Protein AF-A0A357TJK6-F1 (afdb_monomer_lite)

pLDDT: mean 90.82, std 6.7, range [51.19, 97.62]

Radius of gyration: 17.28 Å; chains: 1; bounding box: 36×41×45 Å

Structure (mmCIF, N/CA/C/O backbone):
data_AF-A0A357TJK6-F1
#
_entry.id   AF-A0A357TJK6-F1
#
loop_
_atom_site.group_PDB
_atom_site.id
_atom_site.type_symbol
_atom_site.label_atom_id
_atom_site.label_alt_id
_atom_site.label_comp_id
_atom_site.label_asym_id
_atom_site.label_entity_id
_atom_site.label_seq_id
_atom_site.pdbx_PDB_ins_code
_atom_site.Cartn_x
_atom_site.Cartn_y
_atom_site.Cartn_z
_atom_site.occupancy
_atom_site.B_iso_or_equiv
_atom_site.auth_seq_id
_atom_site.auth_comp_id
_atom_site.auth_asym_id
_atom_site.auth_atom_id
_atom_site.pdbx_PDB_model_num
ATOM 1 N N . MET A 1 1 ? 17.413 -27.666 -12.478 1.00 60.78 1 MET A N 1
ATOM 2 C CA . MET A 1 1 ? 18.249 -26.718 -11.700 1.00 60.78 1 MET A CA 1
ATOM 3 C C . MET A 1 1 ? 17.869 -25.250 -11.908 1.00 60.78 1 MET A C 1
ATOM 5 O O . MET A 1 1 ? 17.888 -24.523 -10.927 1.00 60.78 1 MET A O 1
ATOM 9 N N . SER A 1 2 ? 17.469 -24.802 -13.107 1.00 83.88 2 SER A N 1
ATOM 10 C CA . SER A 1 2 ? 17.082 -23.396 -13.348 1.00 83.88 2 SER A CA 1
ATOM 11 C C . SER A 1 2 ? 15.857 -22.928 -12.544 1.00 83.88 2 SER A C 1
ATOM 13 O O . SER A 1 2 ? 15.881 -21.835 -11.986 1.00 83.88 2 SER A O 1
ATOM 15 N N . SER A 1 3 ? 14.815 -23.758 -12.415 1.00 88.94 3 SER A N 1
ATOM 16 C CA . SER A 1 3 ? 13.583 -23.378 -11.701 1.00 88.94 3 SER A CA 1
ATOM 17 C C . SER A 1 3 ? 13.784 -23.188 -10.196 1.00 88.94 3 SER A C 1
ATOM 19 O O . SER A 1 3 ? 13.202 -22.277 -9.620 1.00 88.94 3 SER A O 1
ATOM 21 N N . LEU A 1 4 ? 14.645 -23.999 -9.567 1.00 90.25 4 LEU A N 1
ATOM 22 C CA . LEU A 1 4 ? 14.950 -23.878 -8.137 1.00 90.25 4 LEU A CA 1
ATOM 23 C C . LEU A 1 4 ? 15.626 -22.534 -7.834 1.00 90.25 4 LEU A C 1
ATOM 25 O O . LEU A 1 4 ? 15.214 -21.825 -6.922 1.00 90.25 4 LEU A O 1
ATOM 29 N N . ILE A 1 5 ? 16.620 -22.158 -8.646 1.00 92.50 5 ILE A N 1
ATOM 30 C CA . ILE A 1 5 ? 17.308 -20.866 -8.528 1.00 92.50 5 ILE A CA 1
ATOM 31 C C . ILE A 1 5 ? 16.315 -19.716 -8.758 1.00 92.50 5 ILE A C 1
ATOM 33 O O . ILE A 1 5 ? 16.298 -18.758 -7.990 1.00 92.50 5 ILE A O 1
ATOM 37 N N . ALA A 1 6 ? 15.435 -19.827 -9.759 1.00 92.25 6 ALA A N 1
ATOM 38 C CA . ALA A 1 6 ? 14.414 -18.816 -10.030 1.00 92.25 6 ALA A CA 1
ATOM 39 C C . ALA A 1 6 ? 13.413 -18.640 -8.871 1.00 92.25 6 ALA A C 1
ATOM 41 O O . ALA A 1 6 ? 13.022 -17.513 -8.568 1.00 92.25 6 ALA A O 1
ATOM 42 N N . TRP A 1 7 ? 13.008 -19.724 -8.204 1.00 92.19 7 TRP A N 1
ATOM 43 C CA . TRP A 1 7 ? 12.125 -19.651 -7.035 1.00 92.19 7 TRP A CA 1
ATOM 44 C C . TRP A 1 7 ? 12.805 -19.000 -5.837 1.00 92.19 7 TRP A C 1
ATOM 46 O O . TRP A 1 7 ? 12.210 -18.120 -5.220 1.00 92.19 7 TRP A O 1
ATOM 56 N N . ILE A 1 8 ? 14.060 -19.360 -5.554 1.00 91.69 8 ILE A N 1
ATOM 57 C CA . ILE A 1 8 ? 14.836 -18.743 -4.468 1.00 91.69 8 ILE A CA 1
ATOM 58 C C . ILE A 1 8 ? 14.996 -17.237 -4.713 1.00 91.69 8 ILE A C 1
ATOM 60 O O . ILE A 1 8 ? 14.765 -16.438 -3.810 1.00 91.69 8 ILE A O 1
ATOM 64 N N . LEU A 1 9 ? 15.303 -16.829 -5.948 1.00 92.31 9 LEU A N 1
ATOM 65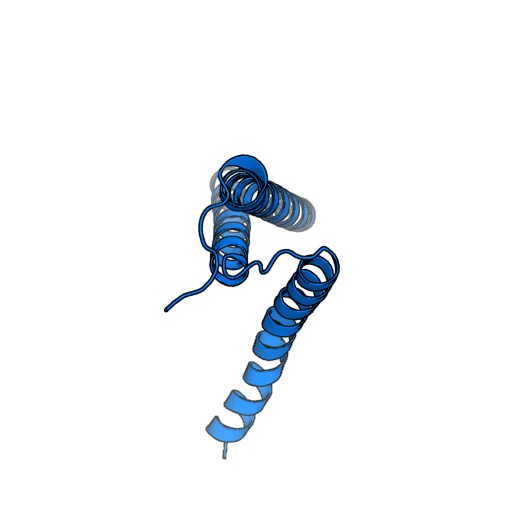 C CA . LEU A 1 9 ? 15.428 -15.412 -6.300 1.00 92.31 9 LEU A CA 1
ATOM 66 C C . LEU A 1 9 ? 14.116 -14.637 -6.139 1.00 92.31 9 LEU A C 1
ATOM 68 O O . LEU A 1 9 ? 14.150 -13.479 -5.737 1.00 92.31 9 LEU A O 1
ATOM 72 N N . ARG A 1 10 ? 12.960 -15.252 -6.425 1.00 91.50 10 ARG A N 1
ATOM 73 C CA . ARG A 1 10 ? 11.645 -14.614 -6.231 1.00 91.50 10 ARG A CA 1
ATOM 74 C C . ARG A 1 10 ? 11.171 -14.615 -4.780 1.00 91.50 10 ARG A C 1
ATOM 76 O O . ARG A 1 10 ? 10.402 -13.732 -4.408 1.00 91.50 10 ARG A O 1
ATOM 83 N N . ALA A 1 11 ? 11.634 -15.558 -3.964 1.00 91.75 11 ALA A N 1
ATOM 84 C CA . ALA A 1 11 ? 11.297 -15.609 -2.546 1.00 91.75 11 ALA A CA 1
ATOM 85 C C . ALA A 1 11 ? 11.802 -14.370 -1.792 1.00 91.75 11 ALA A C 1
ATOM 87 O O . ALA A 1 11 ? 11.124 -13.899 -0.885 1.00 91.75 11 ALA A O 1
ATOM 88 N N . ILE A 1 12 ? 12.943 -13.804 -2.204 1.00 91.75 12 ILE A N 1
ATOM 89 C CA . ILE A 1 12 ? 13.533 -12.608 -1.586 1.00 91.75 12 ILE A CA 1
ATOM 90 C C . ILE A 1 12 ? 12.594 -11.389 -1.679 1.00 91.75 12 ILE A C 1
ATOM 92 O O . ILE A 1 12 ? 12.148 -10.928 -0.630 1.00 91.75 12 ILE A O 1
ATOM 96 N N . PRO A 1 13 ? 12.227 -10.871 -2.872 1.00 91.00 13 PRO A N 1
ATOM 97 C CA . PRO A 1 13 ? 11.363 -9.696 -2.969 1.00 91.00 13 PRO A CA 1
ATOM 98 C C . PRO A 1 13 ? 9.977 -9.949 -2.371 1.00 91.00 13 PRO A C 1
ATOM 100 O O . PRO A 1 13 ? 9.421 -9.066 -1.723 1.00 91.00 13 PRO A O 1
ATOM 103 N N . PHE A 1 14 ? 9.432 -11.159 -2.532 1.00 88.56 14 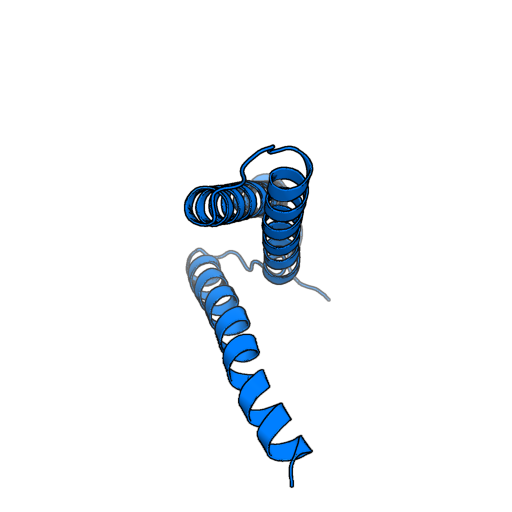PHE A N 1
ATOM 104 C CA . PHE A 1 14 ? 8.134 -11.506 -1.956 1.00 88.56 14 PHE A CA 1
ATOM 105 C C . PHE A 1 14 ? 8.174 -11.503 -0.420 1.00 88.56 14 PHE A C 1
ATOM 107 O O . PHE A 1 14 ? 7.298 -10.929 0.225 1.00 88.56 14 PHE A O 1
ATOM 114 N N . GLY A 1 15 ? 9.233 -12.065 0.168 1.00 91.81 15 GLY A N 1
ATOM 115 C CA . GLY A 1 15 ? 9.476 -12.036 1.607 1.00 91.81 15 GLY A CA 1
ATOM 116 C C . GLY A 1 15 ? 9.670 -10.618 2.139 1.00 91.81 15 GLY A C 1
ATOM 117 O O . GLY A 1 15 ? 9.116 -10.283 3.181 1.00 91.81 15 GLY A O 1
ATOM 118 N N . THR A 1 16 ? 10.381 -9.753 1.409 1.00 91.50 16 THR A N 1
ATOM 119 C CA . THR A 1 16 ? 10.557 -8.341 1.785 1.00 91.50 16 THR A CA 1
ATOM 120 C C . THR A 1 16 ? 9.225 -7.589 1.837 1.00 91.50 16 THR A C 1
ATOM 122 O O . THR A 1 16 ? 8.981 -6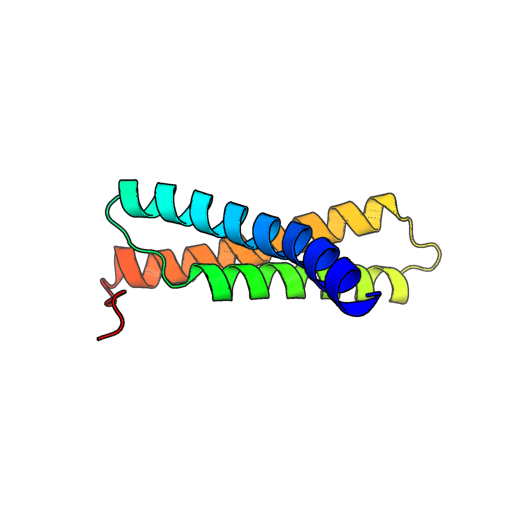.852 2.790 1.00 91.50 16 THR A O 1
ATOM 125 N N . ILE A 1 17 ? 8.342 -7.795 0.854 1.00 89.19 17 ILE A N 1
ATOM 126 C CA . ILE A 1 17 ? 7.011 -7.168 0.833 1.00 89.19 17 ILE A CA 1
ATOM 127 C C . ILE A 1 17 ? 6.207 -7.593 2.068 1.00 89.19 17 ILE A C 1
ATOM 129 O O . ILE A 1 17 ? 5.674 -6.741 2.779 1.00 89.19 17 ILE A O 1
ATOM 133 N N . ILE A 1 18 ? 6.173 -8.896 2.365 1.00 90.38 18 ILE A N 1
ATOM 134 C CA . ILE A 1 18 ? 5.466 -9.428 3.539 1.00 90.38 18 ILE A CA 1
ATOM 135 C C . ILE A 1 18 ? 6.092 -8.916 4.841 1.00 90.38 18 ILE A C 1
ATOM 137 O O . ILE A 1 18 ? 5.361 -8.572 5.764 1.00 90.38 18 ILE A O 1
ATOM 141 N N . MET A 1 19 ? 7.422 -8.805 4.911 1.00 92.88 19 MET A N 1
ATOM 142 C CA . MET A 1 19 ? 8.128 -8.271 6.077 1.00 92.88 19 MET A CA 1
ATOM 143 C C . MET A 1 19 ? 7.672 -6.845 6.409 1.00 92.88 19 MET A C 1
ATOM 145 O O . MET A 1 19 ? 7.415 -6.552 7.574 1.00 92.88 19 MET A O 1
ATOM 149 N N . TYR A 1 20 ? 7.517 -5.969 5.410 1.00 90.00 20 TYR A N 1
ATOM 150 C CA . TYR A 1 20 ? 6.997 -4.617 5.642 1.00 90.00 20 TYR A CA 1
ATOM 151 C C . TYR A 1 20 ? 5.551 -4.620 6.152 1.00 90.00 20 TYR A C 1
ATOM 153 O O . TYR A 1 20 ? 5.234 -3.861 7.067 1.00 90.00 20 TYR A O 1
ATOM 161 N N . GLY A 1 21 ? 4.697 -5.499 5.618 1.00 90.50 21 GLY A N 1
ATOM 162 C CA . GLY A 1 21 ? 3.336 -5.688 6.128 1.00 90.50 21 GLY A CA 1
ATOM 163 C C . GLY A 1 21 ? 3.321 -6.162 7.586 1.00 90.50 21 GLY A C 1
ATOM 164 O O . GLY A 1 21 ? 2.660 -5.557 8.426 1.00 90.50 21 GLY A O 1
ATOM 165 N N . ALA A 1 22 ? 4.116 -7.184 7.910 1.00 91.75 22 ALA A N 1
ATOM 166 C CA . ALA A 1 22 ? 4.214 -7.754 9.253 1.00 91.75 22 ALA A CA 1
ATOM 167 C C . ALA A 1 22 ? 4.768 -6.762 10.291 1.00 91.75 22 ALA A C 1
ATOM 169 O O . ALA A 1 22 ? 4.327 -6.755 11.439 1.00 91.75 22 ALA A O 1
ATOM 170 N N . LEU A 1 23 ? 5.709 -5.896 9.899 1.00 92.88 23 LEU A N 1
ATOM 171 C CA . LEU A 1 23 ? 6.218 -4.826 10.763 1.00 92.88 23 LEU A CA 1
ATOM 172 C C . LEU A 1 23 ? 5.119 -3.818 11.125 1.00 92.88 23 LEU A C 1
ATOM 174 O O . LEU A 1 23 ? 4.999 -3.436 12.291 1.00 92.88 23 LEU A O 1
ATOM 178 N N . GLY A 1 24 ? 4.309 -3.408 10.144 1.00 90.25 24 GLY A N 1
ATOM 179 C CA . GLY A 1 24 ? 3.155 -2.537 10.380 1.00 90.25 24 GLY A CA 1
ATOM 180 C C . GLY A 1 24 ? 2.099 -3.200 11.266 1.00 90.25 24 GLY A C 1
ATOM 181 O O . GLY A 1 24 ? 1.565 -2.567 12.180 1.00 90.25 24 GLY A O 1
ATOM 182 N N . GLU A 1 25 ? 1.856 -4.491 11.051 1.00 90.81 25 GLU A N 1
ATOM 183 C CA . GLU A 1 25 ? 0.928 -5.271 11.866 1.00 90.81 25 GLU A CA 1
ATOM 184 C C . GLU A 1 25 ? 1.397 -5.383 13.316 1.00 90.81 25 GLU A C 1
ATOM 186 O O . GLU A 1 25 ? 0.649 -5.044 14.224 1.00 90.81 25 GLU A O 1
ATOM 191 N N . THR A 1 26 ? 2.673 -5.708 13.540 1.00 92.12 26 THR A N 1
ATOM 192 C CA . THR A 1 26 ? 3.277 -5.777 14.882 1.00 92.12 26 THR A CA 1
ATOM 193 C C . THR A 1 26 ? 3.116 -4.457 15.644 1.00 92.12 26 THR A C 1
ATOM 195 O O . THR A 1 26 ? 2.886 -4.446 16.854 1.00 92.12 26 THR A O 1
ATOM 198 N N . LEU A 1 27 ? 3.256 -3.317 14.957 1.00 91.62 27 LEU A N 1
ATOM 199 C CA . LEU A 1 27 ? 3.034 -2.005 15.566 1.00 91.62 27 LEU A CA 1
ATOM 200 C C . LEU A 1 27 ? 1.563 -1.812 15.965 1.00 91.62 27 LEU A C 1
ATOM 202 O O . LEU A 1 27 ? 1.284 -1.297 17.048 1.00 91.62 27 LEU A O 1
ATOM 206 N N . THR A 1 28 ? 0.638 -2.245 15.109 1.00 89.88 28 THR A N 1
ATOM 207 C CA . THR A 1 28 ? -0.805 -2.123 15.343 1.00 89.88 28 THR A CA 1
ATOM 208 C C . THR A 1 28 ? -1.258 -3.058 16.469 1.00 89.88 28 THR A C 1
ATOM 210 O O . THR A 1 28 ? -1.952 -2.615 17.386 1.00 89.88 28 THR A O 1
ATOM 213 N N . GLU A 1 29 ? -0.758 -4.292 16.512 1.00 92.31 29 GLU A N 1
ATOM 214 C CA . GLU A 1 29 ? -1.019 -5.252 17.590 1.00 92.31 29 GLU A CA 1
ATOM 215 C C . GLU A 1 29 ? -0.569 -4.719 18.952 1.00 92.31 29 GLU A C 1
ATOM 217 O O . GLU A 1 29 ? -1.303 -4.820 19.935 1.00 92.31 29 GLU A O 1
ATOM 222 N N . LYS A 1 30 ? 0.601 -4.066 19.015 1.00 92.00 30 LYS A N 1
ATOM 223 C CA . LYS A 1 30 ? 1.079 -3.413 20.247 1.00 92.00 30 LYS A CA 1
ATOM 224 C C . LYS A 1 30 ? 0.163 -2.287 20.728 1.00 92.00 30 LYS A C 1
ATOM 226 O O . LYS A 1 30 ? 0.180 -1.975 21.915 1.00 92.00 30 LYS A O 1
ATOM 231 N N . SER A 1 31 ? -0.632 -1.690 19.838 1.00 87.69 31 SER A N 1
ATOM 232 C CA . SER A 1 31 ? -1.659 -0.703 20.199 1.00 87.69 31 SER A CA 1
ATOM 233 C C . SER A 1 31 ? -2.989 -1.327 20.649 1.00 87.69 31 SER A C 1
ATOM 235 O O . SER A 1 31 ? -3.897 -0.599 21.042 1.00 87.69 31 SER A O 1
ATOM 237 N N . GLY A 1 32 ? -3.103 -2.661 20.635 1.00 88.31 32 GLY A N 1
ATOM 238 C CA . GLY A 1 32 ? -4.304 -3.397 21.037 1.00 88.31 32 GLY A CA 1
ATOM 239 C C . GLY A 1 32 ? -5.323 -3.606 19.914 1.00 88.31 32 GLY A C 1
ATOM 240 O O . GLY A 1 32 ? -6.485 -3.877 20.202 1.00 88.31 32 GLY A O 1
ATOM 241 N N . ASN A 1 33 ? -4.911 -3.467 18.650 1.00 87.06 33 ASN A N 1
ATOM 242 C CA . ASN A 1 33 ? -5.776 -3.601 17.479 1.00 87.06 33 ASN A CA 1
ATOM 243 C C . ASN A 1 33 ? -5.124 -4.554 16.466 1.00 87.06 33 ASN A C 1
ATOM 245 O O . ASN A 1 33 ? -3.968 -4.363 16.106 1.00 87.06 33 ASN A O 1
ATOM 249 N N . LEU A 1 34 ? -5.850 -5.564 15.993 1.00 87.88 34 LEU A N 1
ATOM 250 C CA . LEU A 1 34 ? -5.333 -6.539 15.028 1.00 87.88 34 LEU A CA 1
ATOM 251 C C . LEU A 1 34 ? -5.757 -6.115 13.615 1.00 87.88 34 LEU A C 1
ATOM 253 O O . LEU A 1 34 ? -6.943 -6.142 13.296 1.00 87.88 34 LEU A O 1
ATOM 257 N N . ASN A 1 35 ? -4.838 -5.690 12.756 1.00 87.00 35 ASN A N 1
ATOM 258 C CA . ASN A 1 35 ? -5.123 -5.219 11.401 1.00 87.00 35 ASN A CA 1
ATOM 259 C C . ASN A 1 35 ? -5.003 -6.325 10.333 1.00 87.00 35 ASN A C 1
ATOM 261 O O . ASN A 1 35 ? -4.223 -6.284 9.383 1.00 87.00 35 ASN A O 1
ATOM 265 N N . LEU A 1 36 ? -5.949 -7.265 10.381 1.00 85.38 36 LEU A N 1
ATOM 266 C CA . LEU A 1 36 ? -6.121 -8.286 9.338 1.00 85.38 36 LEU A CA 1
ATOM 267 C C . LEU A 1 36 ? -6.468 -7.710 7.947 1.00 85.38 36 LEU A C 1
ATOM 269 O O . LEU A 1 36 ? -6.446 -8.435 6.952 1.00 85.38 36 LEU A O 1
ATOM 273 N N . GLY A 1 37 ? -6.738 -6.404 7.847 1.00 87.00 37 GLY A N 1
ATOM 274 C CA . GLY A 1 37 ? -6.908 -5.681 6.588 1.00 87.00 37 GLY A CA 1
ATOM 275 C C . GLY A 1 37 ? -5.602 -5.346 5.851 1.00 87.00 37 GLY A C 1
ATOM 276 O O . GLY A 1 37 ? -5.669 -4.972 4.675 1.00 87.00 37 GLY A O 1
ATOM 277 N N . VAL A 1 38 ? -4.424 -5.494 6.481 1.00 90.75 38 VAL A N 1
ATOM 278 C CA . VAL A 1 38 ? -3.114 -5.115 5.902 1.00 90.75 38 VAL A CA 1
ATOM 279 C C . VAL A 1 38 ? -2.888 -5.655 4.481 1.00 90.75 38 VAL A C 1
ATOM 281 O O . VAL A 1 38 ? -2.535 -4.848 3.616 1.00 90.75 38 VAL A O 1
ATOM 284 N N . PRO A 1 39 ? -3.134 -6.944 4.157 1.00 88.75 39 PRO A N 1
ATOM 285 C CA . PRO A 1 39 ? -2.904 -7.452 2.802 1.00 88.75 39 PRO A CA 1
ATOM 286 C C . PRO A 1 39 ? -3.733 -6.722 1.736 1.00 88.75 39 PRO A C 1
ATOM 288 O O . PRO A 1 39 ? -3.228 -6.411 0.658 1.00 88.75 39 PRO A O 1
ATOM 291 N N . GLY A 1 40 ? -4.993 -6.397 2.042 1.00 90.19 40 GLY A N 1
ATOM 292 C CA . GLY A 1 40 ? -5.868 -5.648 1.137 1.00 90.19 40 GLY A CA 1
ATOM 293 C C . GLY A 1 40 ? -5.402 -4.204 0.940 1.00 90.19 40 GLY A C 1
ATOM 294 O O . GLY A 1 40 ? -5.380 -3.705 -0.185 1.00 90.19 40 GLY A O 1
ATOM 295 N N . ILE A 1 41 ? -4.959 -3.553 2.019 1.00 94.19 41 ILE A N 1
ATOM 296 C CA . ILE A 1 41 ? -4.414 -2.188 1.978 1.00 94.19 41 ILE A CA 1
ATOM 297 C C . ILE A 1 41 ? -3.127 -2.144 1.137 1.00 94.19 41 ILE A C 1
ATOM 299 O O . ILE A 1 41 ? -2.955 -1.239 0.320 1.00 94.19 41 ILE A O 1
ATOM 303 N N . MET A 1 42 ? -2.257 -3.151 1.265 1.00 92.94 42 MET A N 1
ATOM 304 C CA . MET A 1 42 ? -1.050 -3.278 0.441 1.00 92.94 42 MET A CA 1
ATOM 305 C C . MET A 1 42 ? -1.380 -3.428 -1.051 1.00 92.94 42 MET A C 1
ATOM 307 O O . MET A 1 42 ? -0.732 -2.794 -1.887 1.00 92.94 42 MET A O 1
ATOM 311 N N . TYR A 1 43 ? -2.406 -4.214 -1.399 1.00 92.12 43 TYR A N 1
ATOM 312 C CA . TYR A 1 43 ? -2.870 -4.331 -2.785 1.00 92.12 43 TYR A CA 1
ATOM 313 C C . TYR A 1 43 ? -3.417 -3.011 -3.337 1.00 92.12 43 TYR A C 1
ATOM 315 O O . TYR A 1 43 ? -3.100 -2.658 -4.475 1.00 92.12 43 TYR A O 1
ATOM 323 N N . LEU A 1 44 ? -4.187 -2.260 -2.541 1.00 95.00 44 LEU A N 1
ATOM 324 C CA . LEU A 1 44 ? -4.684 -0.933 -2.925 1.00 95.00 44 LEU A CA 1
ATOM 325 C C . LEU A 1 44 ? -3.537 0.029 -3.254 1.00 95.00 44 LEU A C 1
ATOM 327 O O . LEU A 1 44 ? -3.563 0.675 -4.303 1.00 95.00 44 LEU A O 1
ATOM 331 N N . GLY A 1 45 ? -2.512 0.088 -2.400 1.00 95.31 45 GLY A N 1
ATOM 332 C CA . GLY A 1 45 ? -1.317 0.897 -2.643 1.00 95.31 45 GLY A CA 1
ATOM 333 C C . GLY A 1 45 ? -0.564 0.478 -3.905 1.00 95.31 45 GLY A C 1
ATOM 334 O O . GLY A 1 45 ? -0.225 1.324 -4.734 1.00 95.31 45 GLY A O 1
ATOM 335 N N . GLY A 1 46 ? -0.350 -0.829 -4.088 1.00 93.81 46 GLY A N 1
ATOM 336 C CA . GLY A 1 46 ? 0.325 -1.372 -5.268 1.00 93.81 46 GLY A CA 1
ATOM 337 C C . GLY A 1 46 ? -0.400 -1.037 -6.574 1.00 93.81 46 GLY A C 1
ATOM 338 O O . GLY A 1 46 ? 0.229 -0.582 -7.532 1.00 93.81 46 GLY A O 1
ATOM 339 N N . PHE A 1 47 ? -1.726 -1.192 -6.601 1.00 95.50 47 PHE A N 1
ATOM 340 C CA . PHE A 1 47 ? -2.541 -0.822 -7.757 1.00 95.50 47 PHE A CA 1
ATOM 341 C C . PHE A 1 47 ? -2.507 0.686 -8.028 1.00 95.50 47 PHE A C 1
ATOM 343 O O . PHE A 1 47 ? -2.308 1.088 -9.172 1.00 95.50 47 PHE A O 1
ATOM 350 N N . ALA A 1 48 ? -2.656 1.526 -6.999 1.00 96.88 48 ALA A N 1
ATOM 351 C CA . ALA A 1 48 ? -2.632 2.980 -7.154 1.00 96.88 48 ALA A CA 1
ATOM 352 C C . ALA A 1 48 ? -1.282 3.487 -7.693 1.00 96.88 48 ALA A C 1
ATOM 354 O O . ALA A 1 48 ? -1.248 4.329 -8.594 1.00 96.88 48 ALA A O 1
ATOM 355 N N . GLY A 1 49 ? -0.172 2.936 -7.193 1.00 96.44 49 GLY A N 1
ATOM 356 C CA . GLY A 1 49 ? 1.166 3.233 -7.702 1.00 96.44 49 GLY A CA 1
ATOM 357 C C . GLY A 1 49 ? 1.325 2.834 -9.170 1.00 96.44 49 GLY A C 1
ATOM 358 O O . GLY A 1 49 ? 1.727 3.663 -9.984 1.00 96.44 49 GLY A O 1
ATOM 359 N N . PHE A 1 50 ? 0.920 1.615 -9.542 1.00 95.19 50 PHE A N 1
ATOM 360 C CA . PHE A 1 50 ? 0.929 1.171 -10.940 1.00 95.19 50 PHE A CA 1
ATOM 361 C C . PHE A 1 50 ? 0.055 2.049 -11.850 1.00 95.19 50 PHE A C 1
ATOM 363 O O . PHE A 1 50 ? 0.517 2.496 -12.899 1.00 95.19 50 PHE A O 1
ATOM 370 N N . ALA A 1 51 ? -1.192 2.317 -11.454 1.00 96.50 51 ALA A N 1
ATOM 371 C CA . ALA A 1 51 ? -2.136 3.092 -12.251 1.00 96.50 51 ALA A CA 1
ATOM 372 C C . ALA A 1 51 ? -1.606 4.507 -12.517 1.00 96.50 51 ALA A C 1
ATOM 374 O O . ALA A 1 51 ? -1.629 4.974 -13.655 1.00 96.50 51 ALA A O 1
ATOM 375 N N . SER A 1 52 ? -1.073 5.170 -11.489 1.00 95.50 52 SER A N 1
ATOM 376 C CA . SER A 1 52 ? -0.497 6.510 -11.629 1.00 95.50 52 SER A CA 1
ATOM 377 C C . SER A 1 52 ? 0.714 6.547 -12.568 1.00 95.50 52 SER A C 1
ATOM 379 O O . SER A 1 52 ? 0.769 7.425 -13.428 1.00 95.50 52 SER A O 1
ATOM 381 N N . ALA A 1 53 ? 1.624 5.568 -12.486 1.00 95.06 53 ALA A N 1
ATOM 382 C CA . ALA A 1 53 ? 2.752 5.440 -13.412 1.00 95.06 53 ALA A CA 1
ATOM 383 C C . ALA A 1 53 ? 2.278 5.213 -14.857 1.00 95.06 53 ALA A C 1
ATOM 385 O O . ALA A 1 53 ? 2.711 5.913 -15.772 1.00 95.06 53 ALA A O 1
ATOM 386 N N . TYR A 1 54 ? 1.329 4.292 -15.051 1.00 94.25 54 TYR A N 1
ATOM 387 C CA . TYR A 1 54 ? 0.761 3.978 -16.361 1.00 94.25 54 TYR A CA 1
ATOM 388 C C . TYR A 1 54 ? 0.109 5.201 -17.019 1.00 94.25 54 TYR A C 1
ATOM 390 O O . TYR A 1 54 ? 0.373 5.505 -18.184 1.00 94.25 54 TYR A O 1
ATOM 398 N N . TYR A 1 55 ? -0.729 5.934 -16.282 1.00 94.19 55 TYR A N 1
ATOM 399 C CA . TYR A 1 55 ? -1.375 7.132 -16.816 1.00 94.19 55 TYR A CA 1
ATOM 400 C C . TYR A 1 55 ? -0.381 8.272 -17.051 1.00 94.19 55 TYR A C 1
ATOM 402 O O . TYR A 1 55 ? -0.514 8.982 -18.048 1.00 94.19 55 TYR A O 1
ATOM 410 N N . TYR A 1 56 ? 0.632 8.429 -16.194 1.00 92.94 56 TYR A N 1
ATOM 411 C CA . TYR A 1 56 ? 1.674 9.438 -16.377 1.00 92.94 56 TYR A CA 1
ATOM 412 C C . TYR A 1 56 ? 2.465 9.220 -17.671 1.00 92.94 56 TYR A C 1
ATOM 414 O O . TYR A 1 56 ? 2.647 10.163 -18.441 1.00 92.94 56 TYR A O 1
ATOM 422 N N . GLU A 1 57 ? 2.872 7.983 -17.961 1.00 90.38 57 GLU A N 1
ATOM 423 C CA . GLU A 1 57 ? 3.572 7.660 -19.209 1.00 90.38 57 GLU A CA 1
ATOM 424 C C . GLU A 1 57 ? 2.696 7.852 -20.453 1.00 90.38 57 GLU A C 1
ATOM 426 O O . GLU A 1 57 ? 3.202 8.230 -21.506 1.00 90.38 57 GLU A O 1
ATOM 431 N N . LYS A 1 58 ? 1.383 7.611 -20.353 1.00 91.25 58 LYS A N 1
ATOM 432 C CA . LYS A 1 58 ? 0.457 7.750 -21.490 1.00 91.25 58 LYS A CA 1
ATOM 433 C C . LYS A 1 58 ? 0.065 9.191 -21.801 1.00 91.25 58 LYS A C 1
ATOM 435 O O . LYS A 1 58 ? -0.171 9.505 -22.964 1.00 91.25 58 LYS A O 1
ATOM 440 N N . LEU A 1 59 ? -0.073 10.032 -20.780 1.00 90.00 59 LEU A N 1
ATOM 441 C CA . LEU A 1 59 ? -0.595 11.396 -20.919 1.00 90.00 59 LEU A CA 1
ATOM 442 C C . LEU A 1 59 ? 0.510 12.445 -21.085 1.00 90.00 59 LEU A C 1
ATOM 444 O O . LEU A 1 59 ? 0.231 13.561 -21.521 1.00 90.00 59 LEU A O 1
ATOM 448 N N . SER A 1 60 ? 1.752 12.113 -20.732 1.00 86.81 60 SER A N 1
ATOM 449 C CA . SER A 1 60 ? 2.871 13.048 -20.792 1.00 86.81 60 SER A CA 1
ATOM 450 C C . SER A 1 60 ? 3.613 12.944 -22.125 1.00 86.81 60 SER A C 1
ATOM 452 O O . SER A 1 60 ? 4.021 11.861 -22.532 1.00 86.81 60 SER A O 1
ATOM 454 N N . ALA A 1 61 ? 3.831 14.077 -22.799 1.00 82.31 61 ALA A N 1
ATOM 455 C CA . ALA A 1 61 ? 4.545 14.118 -24.080 1.00 82.31 61 ALA A CA 1
ATOM 456 C C . ALA A 1 61 ? 6.044 13.780 -23.947 1.00 82.31 61 ALA A C 1
ATOM 458 O O . ALA A 1 61 ? 6.633 13.237 -24.874 1.00 82.31 61 ALA A O 1
ATOM 459 N N . ASN A 1 62 ? 6.648 14.091 -22.794 1.00 84.81 62 ASN A N 1
ATOM 460 C CA . ASN A 1 62 ? 8.034 13.765 -22.446 1.00 84.81 62 ASN A CA 1
ATOM 461 C C . ASN A 1 62 ? 8.087 13.285 -20.983 1.00 84.81 62 ASN A C 1
ATOM 463 O O . ASN A 1 62 ? 8.363 14.086 -20.082 1.00 84.81 62 ASN A O 1
ATOM 467 N N . PRO A 1 63 ? 7.758 12.011 -20.707 1.00 83.69 63 PRO A N 1
ATOM 468 C CA . PRO A 1 63 ? 7.716 11.494 -19.345 1.00 83.69 63 PRO A CA 1
ATOM 469 C C . PRO A 1 63 ? 9.121 11.429 -18.733 1.00 83.69 63 PRO A C 1
ATOM 471 O O . PRO A 1 63 ? 10.051 10.871 -19.314 1.00 83.69 63 PRO A O 1
ATOM 474 N N . SER A 1 64 ? 9.273 11.985 -17.528 1.00 91.94 64 SER A N 1
ATOM 475 C CA . SER A 1 64 ? 10.508 11.877 -16.746 1.00 91.94 64 SER A CA 1
ATOM 476 C C . SER A 1 64 ? 10.422 10.697 -15.785 1.00 91.94 64 SER A C 1
ATOM 478 O O . SER A 1 64 ? 9.497 10.618 -14.973 1.00 91.94 64 SER A O 1
ATOM 480 N N . ALA A 1 65 ? 11.419 9.808 -15.828 1.00 90.44 65 ALA A N 1
ATOM 481 C CA . ALA A 1 65 ? 11.483 8.637 -14.953 1.00 90.44 65 ALA A CA 1
ATOM 482 C C . ALA A 1 65 ? 11.443 9.018 -13.462 1.00 90.44 65 ALA A C 1
ATOM 484 O O . ALA A 1 65 ? 10.769 8.368 -12.669 1.00 90.44 65 ALA A O 1
ATOM 485 N N . PHE A 1 66 ? 12.110 10.112 -13.084 1.00 92.56 66 PHE A N 1
ATOM 486 C CA . PHE A 1 66 ? 12.147 10.571 -11.695 1.00 92.56 66 PHE A CA 1
ATOM 487 C C . PHE A 1 66 ? 10.766 11.016 -11.193 1.00 92.56 66 PHE A C 1
ATOM 489 O O . PHE A 1 66 ? 10.348 10.649 -10.096 1.00 92.56 66 PHE A O 1
ATOM 496 N N . VAL A 1 67 ? 10.027 11.761 -12.021 1.00 92.38 67 VAL A N 1
ATOM 497 C CA . VAL A 1 67 ? 8.673 12.227 -11.685 1.00 92.38 67 VAL A CA 1
ATOM 498 C C . VAL A 1 67 ? 7.698 11.052 -11.612 1.00 92.38 67 VAL A C 1
ATOM 500 O O . VAL A 1 67 ? 6.865 11.016 -10.710 1.00 92.38 67 VAL A O 1
ATOM 503 N N . CYS A 1 68 ? 7.843 10.065 -12.503 1.00 93.25 68 CYS A N 1
ATOM 504 C CA . CYS A 1 68 ? 7.040 8.843 -12.494 1.00 93.25 68 CYS A CA 1
ATOM 505 C C . CYS A 1 68 ? 7.164 8.089 -11.159 1.00 93.25 68 CYS A C 1
A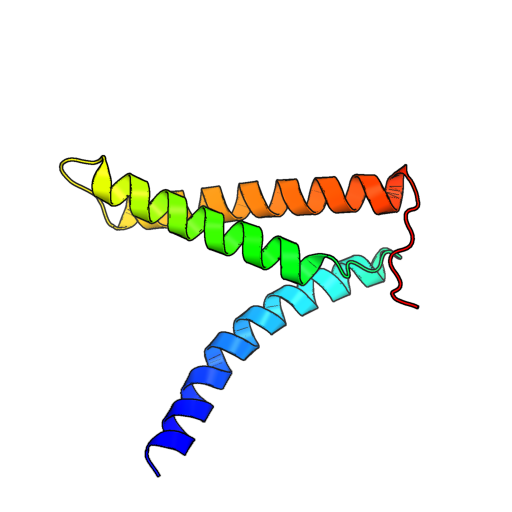TOM 507 O O . CYS A 1 68 ? 6.155 7.749 -10.545 1.00 93.25 68 CYS A O 1
ATOM 509 N N . VAL A 1 69 ? 8.394 7.903 -10.661 1.00 94.81 69 VAL A N 1
ATOM 510 C CA . VAL A 1 69 ? 8.645 7.218 -9.380 1.00 94.81 69 VAL A CA 1
ATOM 511 C C . VAL A 1 69 ? 8.023 7.973 -8.206 1.00 94.81 69 VAL A C 1
ATOM 513 O O . VAL A 1 69 ? 7.380 7.357 -7.357 1.00 94.81 6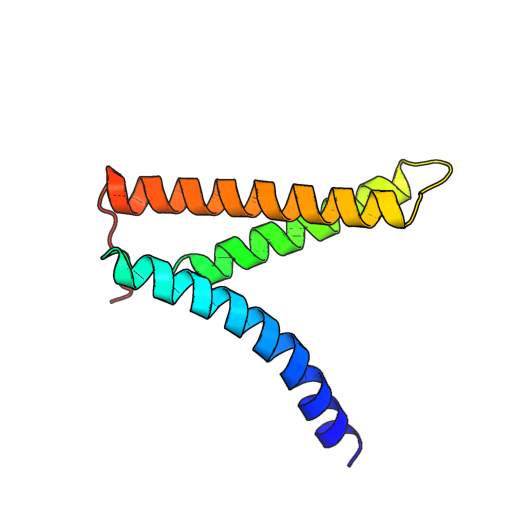9 VAL A O 1
ATOM 516 N N . ILE A 1 70 ? 8.175 9.300 -8.159 1.00 95.69 70 ILE A N 1
ATOM 517 C CA . ILE A 1 70 ? 7.593 10.119 -7.085 1.00 95.69 70 ILE A CA 1
ATOM 518 C C . ILE A 1 70 ? 6.068 10.037 -7.108 1.00 95.69 70 ILE A C 1
ATOM 520 O O . ILE A 1 70 ? 5.450 9.849 -6.061 1.00 95.69 70 ILE A O 1
ATOM 524 N N . LEU A 1 71 ? 5.462 10.155 -8.291 1.00 94.94 71 LEU A N 1
ATOM 525 C CA . LEU A 1 71 ? 4.014 10.087 -8.442 1.00 94.94 71 LEU A CA 1
ATOM 526 C C . LEU A 1 71 ? 3.478 8.718 -8.009 1.00 94.94 71 LEU A C 1
ATOM 528 O O . LEU A 1 71 ? 2.539 8.657 -7.217 1.00 94.94 71 LEU A O 1
ATOM 532 N N . ALA A 1 72 ? 4.121 7.638 -8.459 1.00 96.31 72 ALA A N 1
ATOM 533 C CA . ALA A 1 72 ? 3.772 6.276 -8.075 1.00 96.31 72 ALA A CA 1
ATOM 534 C C . ALA A 1 72 ? 3.845 6.066 -6.562 1.00 96.31 72 ALA A C 1
ATOM 536 O O . ALA A 1 72 ? 2.917 5.512 -5.969 1.00 96.31 72 ALA A O 1
ATOM 537 N N . LEU A 1 73 ? 4.910 6.556 -5.924 1.00 96.12 73 LEU A N 1
ATOM 538 C CA . LEU A 1 73 ? 5.087 6.453 -4.479 1.00 96.12 73 LEU A CA 1
ATOM 539 C C . LEU A 1 73 ? 4.017 7.249 -3.720 1.00 96.12 73 LEU A C 1
ATOM 541 O O . LEU A 1 73 ? 3.418 6.728 -2.781 1.00 96.12 73 LEU A O 1
ATOM 545 N N . LEU A 1 74 ? 3.741 8.488 -4.136 1.00 97.44 74 LEU A N 1
ATOM 546 C CA . LEU A 1 74 ? 2.727 9.336 -3.504 1.00 97.44 74 LEU A CA 1
ATOM 547 C C . LEU A 1 74 ? 1.324 8.741 -3.636 1.00 97.44 74 LEU A C 1
ATOM 549 O O . LEU A 1 74 ? 0.604 8.656 -2.642 1.00 97.44 74 LEU A O 1
ATOM 553 N N . CYS A 1 75 ? 0.941 8.286 -4.830 1.00 97.31 75 CYS A N 1
ATOM 554 C CA . CYS A 1 75 ? -0.355 7.647 -5.046 1.00 97.31 75 CYS A CA 1
ATOM 555 C C . CYS A 1 75 ? -0.494 6.352 -4.237 1.00 97.31 75 CYS A C 1
ATOM 557 O O . CYS A 1 75 ? -1.545 6.130 -3.632 1.00 97.31 75 CYS A O 1
ATOM 559 N N . ALA A 1 76 ? 0.560 5.532 -4.164 1.00 96.75 76 ALA A N 1
ATOM 560 C CA . ALA A 1 76 ? 0.566 4.327 -3.340 1.00 96.75 76 ALA A CA 1
ATOM 561 C C . ALA A 1 76 ? 0.393 4.645 -1.845 1.00 96.75 76 ALA A C 1
ATOM 563 O O . ALA A 1 76 ? -0.404 3.990 -1.166 1.00 96.75 76 ALA A O 1
ATOM 564 N N . LEU A 1 77 ? 1.090 5.667 -1.336 1.00 95.88 77 LEU A N 1
ATOM 565 C CA . LEU A 1 77 ? 0.992 6.106 0.059 1.00 95.88 77 LEU A CA 1
ATOM 566 C C . LEU A 1 77 ? -0.402 6.640 0.395 1.00 95.88 77 LEU A C 1
ATOM 568 O O . LEU A 1 77 ? -0.985 6.219 1.391 1.00 95.88 77 LEU A O 1
ATOM 572 N N . ILE A 1 78 ? -0.955 7.524 -0.440 1.00 97.62 78 ILE A N 1
ATOM 573 C CA . ILE A 1 78 ? -2.278 8.122 -0.213 1.00 97.62 78 ILE A CA 1
ATOM 574 C C . ILE A 1 78 ? -3.367 7.045 -0.246 1.00 97.62 78 ILE A C 1
ATOM 576 O O . ILE A 1 78 ? -4.200 6.994 0.658 1.00 97.62 78 ILE A O 1
ATOM 580 N N . ALA A 1 79 ? -3.350 6.153 -1.240 1.00 97.19 79 ALA A N 1
ATOM 581 C CA . ALA A 1 79 ? -4.336 5.078 -1.340 1.00 97.19 79 ALA A CA 1
ATOM 582 C C . ALA A 1 79 ? -4.267 4.123 -0.137 1.00 97.19 79 ALA A C 1
ATOM 584 O O . ALA A 1 79 ? -5.301 3.766 0.430 1.00 97.19 79 ALA A O 1
ATOM 585 N N . SER A 1 80 ? -3.054 3.761 0.294 1.00 95.25 80 SER A N 1
ATOM 586 C CA . SER A 1 80 ? -2.855 2.905 1.469 1.00 95.25 80 SER A CA 1
ATOM 587 C C . SER A 1 80 ? -3.311 3.593 2.757 1.00 95.25 80 SER A C 1
ATOM 589 O O . SER A 1 80 ? -3.966 2.970 3.589 1.00 95.25 80 SER A O 1
ATOM 591 N N . ALA A 1 81 ? -3.019 4.888 2.914 1.00 95.38 81 ALA A N 1
ATOM 592 C CA . ALA A 1 81 ? -3.446 5.671 4.069 1.00 95.38 81 ALA A CA 1
ATOM 593 C C . ALA A 1 81 ? -4.975 5.765 4.157 1.00 95.38 81 ALA A C 1
ATOM 595 O O . ALA A 1 81 ? -5.535 5.563 5.231 1.00 95.38 81 ALA A O 1
ATOM 596 N N . LEU A 1 82 ? -5.657 6.001 3.032 1.00 96.75 82 LEU A N 1
ATOM 597 C CA . LEU A 1 82 ? -7.121 6.009 2.975 1.00 96.75 82 LEU A CA 1
ATOM 598 C C . LEU A 1 82 ? -7.709 4.632 3.312 1.00 96.75 82 LEU A C 1
ATOM 600 O O . LEU A 1 82 ? -8.651 4.554 4.098 1.00 96.75 82 LEU A O 1
ATOM 604 N N . GLY A 1 83 ? -7.129 3.550 2.783 1.00 94.69 83 GLY A N 1
ATOM 605 C CA . GLY A 1 83 ? -7.531 2.183 3.130 1.00 94.69 83 GLY A CA 1
ATOM 606 C C . GLY A 1 83 ? -7.363 1.884 4.624 1.00 94.69 83 GLY A C 1
ATOM 607 O O . GLY A 1 83 ? -8.279 1.364 5.262 1.00 94.69 83 GLY A O 1
ATOM 608 N N . GLY A 1 84 ? -6.229 2.283 5.205 1.00 93.19 84 GLY A N 1
ATOM 609 C CA . GLY A 1 84 ? -5.972 2.172 6.641 1.00 93.19 84 GLY A CA 1
ATOM 610 C C . GLY A 1 84 ? -6.918 3.019 7.492 1.00 93.19 84 GLY A C 1
ATOM 611 O O . GLY A 1 84 ? -7.341 2.573 8.554 1.00 93.19 84 GLY A O 1
ATOM 612 N N . LEU A 1 85 ? -7.311 4.203 7.018 1.00 94.31 85 LEU A N 1
ATOM 613 C CA . LEU A 1 85 ? -8.253 5.078 7.717 1.00 94.31 85 LEU A CA 1
ATOM 614 C C . LEU A 1 85 ? -9.669 4.492 7.738 1.00 94.31 85 LEU A C 1
ATOM 616 O O . LEU A 1 85 ? -10.337 4.550 8.768 1.00 94.31 85 LEU A O 1
ATOM 620 N N . ILE A 1 86 ? -10.106 3.877 6.634 1.00 93.94 86 ILE A N 1
ATOM 621 C CA . ILE A 1 86 ? -11.371 3.132 6.586 1.00 93.94 86 ILE A CA 1
ATOM 622 C C . ILE A 1 86 ? -11.324 1.971 7.582 1.00 93.94 86 ILE A C 1
ATOM 624 O O . ILE A 1 86 ? -12.249 1.816 8.375 1.00 93.94 86 ILE A O 1
ATOM 628 N N . TYR A 1 87 ? -10.236 1.194 7.587 1.00 92.19 87 TYR A N 1
ATOM 629 C CA . TYR A 1 87 ? -10.067 0.099 8.542 1.00 92.19 87 TYR A CA 1
ATOM 630 C C . TYR A 1 87 ? -10.140 0.598 9.990 1.00 92.19 87 TYR A C 1
ATOM 632 O O . TYR A 1 87 ? -10.936 0.096 10.779 1.00 92.19 87 TYR A O 1
ATOM 640 N N . ALA A 1 88 ? -9.380 1.645 10.316 1.00 91.75 88 ALA A N 1
ATOM 641 C CA . ALA A 1 88 ? -9.365 2.253 11.640 1.00 91.75 88 ALA A CA 1
ATOM 642 C C . ALA A 1 88 ? -10.752 2.758 12.063 1.00 91.75 88 ALA A C 1
ATOM 644 O O . ALA A 1 88 ? -11.170 2.526 13.193 1.00 91.75 88 ALA A O 1
ATOM 645 N N . PHE A 1 89 ? -11.501 3.401 11.165 1.00 94.12 89 PHE A N 1
ATOM 646 C CA . PHE A 1 89 ? -12.868 3.831 11.454 1.00 94.12 89 PHE A CA 1
ATOM 647 C C . PHE A 1 89 ? -13.779 2.642 11.799 1.00 94.12 89 PHE A C 1
ATOM 649 O O . PHE A 1 89 ? -14.494 2.669 12.804 1.00 94.12 89 PHE A O 1
ATOM 656 N N . LEU A 1 90 ? -13.720 1.565 11.014 1.00 92.81 90 LEU A N 1
ATOM 657 C CA . LEU A 1 90 ? -14.535 0.375 11.256 1.00 92.81 90 LEU A CA 1
ATOM 658 C C . LEU A 1 90 ? -14.161 -0.323 12.571 1.00 92.81 90 LEU A C 1
ATOM 660 O O . LEU A 1 90 ? -15.048 -0.719 13.327 1.00 92.81 90 LEU A O 1
ATOM 664 N N . THR A 1 91 ? -12.873 -0.468 12.880 1.00 91.69 91 THR A N 1
ATOM 665 C CA . THR A 1 91 ? -12.443 -1.304 14.012 1.00 91.69 91 THR A CA 1
ATOM 666 C C . THR A 1 91 ? -12.308 -0.532 15.317 1.00 91.69 91 THR A C 1
ATOM 668 O O . THR A 1 91 ? -12.637 -1.066 16.372 1.00 91.69 91 THR A O 1
ATOM 671 N N . ILE A 1 92 ? -11.904 0.739 15.267 1.00 91.88 92 ILE A N 1
ATOM 672 C CA . ILE A 1 92 ? -11.750 1.585 16.458 1.00 91.88 92 ILE A CA 1
ATOM 673 C C . ILE A 1 92 ? -13.078 2.264 16.803 1.00 91.88 92 ILE A C 1
ATOM 675 O O . ILE A 1 92 ? -13.521 2.205 17.950 1.00 91.88 92 ILE A O 1
ATOM 679 N N . THR A 1 93 ? -13.734 2.906 15.829 1.00 93.50 93 THR A N 1
ATOM 680 C CA . THR A 1 93 ? -14.966 3.671 16.085 1.00 93.50 93 THR A CA 1
ATOM 681 C C . THR A 1 93 ? -16.193 2.767 16.147 1.00 93.50 93 THR A C 1
ATOM 683 O O . THR A 1 93 ? -16.961 2.855 17.104 1.00 93.50 93 THR A O 1
ATOM 686 N N . LEU A 1 94 ? -16.377 1.883 15.160 1.00 93.88 94 LEU A N 1
ATOM 687 C CA . LEU A 1 94 ? -17.561 1.013 15.085 1.00 93.88 94 LEU A CA 1
ATOM 688 C C . LEU A 1 94 ? -17.388 -0.341 15.785 1.00 93.88 94 LEU A C 1
ATOM 690 O O . LEU A 1 94 ? -18.352 -1.100 15.866 1.00 93.88 94 LEU A O 1
ATOM 694 N N . ARG A 1 95 ? -16.191 -0.639 16.311 1.00 90.25 95 ARG A N 1
ATOM 695 C CA . ARG A 1 95 ? -15.869 -1.906 16.992 1.00 90.25 95 ARG A CA 1
ATOM 696 C C . ARG A 1 95 ? -16.201 -3.143 16.149 1.00 90.25 95 ARG A C 1
ATOM 698 O O . ARG A 1 95 ? -16.632 -4.165 16.684 1.00 90.25 95 ARG A O 1
ATOM 705 N N . ALA A 1 96 ? -16.024 -3.048 14.830 1.00 88.94 96 ALA A N 1
ATOM 706 C CA . ALA A 1 96 ? -16.167 -4.194 13.944 1.00 88.94 96 ALA A CA 1
ATOM 707 C C . ALA A 1 96 ? -15.196 -5.304 14.370 1.00 88.94 96 ALA A C 1
ATOM 709 O O . ALA A 1 96 ? -14.029 -5.038 14.668 1.00 88.94 96 ALA A O 1
ATOM 710 N N . ASN A 1 97 ? -15.685 -6.547 14.403 1.00 86.62 97 ASN A N 1
ATOM 711 C CA . ASN A 1 97 ? -14.846 -7.687 14.743 1.00 86.62 97 ASN A CA 1
ATOM 712 C C . ASN A 1 97 ? -13.748 -7.858 13.687 1.00 86.62 97 ASN A C 1
ATOM 714 O O . ASN A 1 97 ? -14.021 -7.890 12.489 1.00 86.62 97 ASN A O 1
ATOM 718 N N . GLN A 1 98 ? -12.515 -7.980 14.161 1.00 77.81 98 GLN A N 1
ATOM 719 C CA . GLN A 1 98 ? -11.334 -8.152 13.324 1.00 77.81 98 GLN A CA 1
ATOM 720 C C . GLN A 1 98 ? -11.039 -9.629 13.088 1.00 77.81 98 GLN A C 1
ATOM 722 O O . GLN A 1 98 ? -10.465 -9.982 12.066 1.00 77.81 98 GLN A O 1
ATOM 727 N N . ASN A 1 99 ? -11.442 -10.496 14.019 1.00 81.19 99 ASN A N 1
ATOM 728 C CA . ASN A 1 99 ? -11.108 -11.906 13.978 1.00 81.19 99 ASN A CA 1
ATOM 729 C C . ASN A 1 99 ? -1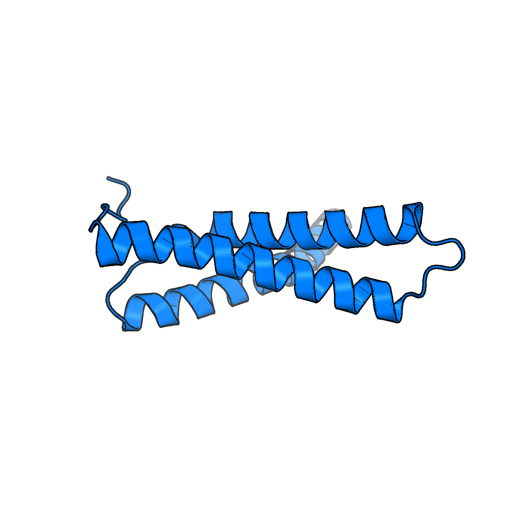1.990 -12.664 12.981 1.00 81.19 99 ASN A C 1
ATOM 731 O O . ASN A 1 99 ? -13.218 -12.550 13.013 1.00 81.19 99 ASN A O 1
ATOM 735 N N . VAL A 1 100 ? -11.360 -13.497 12.157 1.00 66.06 100 VAL A N 1
ATOM 736 C CA . VAL A 1 100 ? -12.057 -14.464 11.308 1.00 66.06 100 VAL A CA 1
ATOM 737 C C . VAL A 1 100 ? -12.274 -15.729 12.142 1.00 66.06 100 VAL A C 1
ATOM 739 O O . VAL A 1 100 ? -11.324 -16.460 12.411 1.00 66.06 100 VAL A O 1
ATOM 742 N N . THR A 1 101 ? -13.503 -15.937 12.617 1.00 51.19 101 THR A N 1
ATOM 743 C CA . THR A 1 101 ? -13.975 -17.198 13.227 1.00 51.19 101 THR A CA 1
ATOM 744 C C . THR A 1 101 ? -14.598 -18.084 12.167 1.00 51.19 101 THR A C 1
ATOM 746 O O . THR A 1 101 ? -14.298 -19.294 12.162 1.00 51.19 101 THR A O 1
#

Foldseek 3Di:
DVVVVVVVVVCVVVVVLVVVLVVVQVVQVVVVHGPPCSVVLQVQLQVQLVVQLVVQVVVDPDRDPVVSNVRSNVRSVVRSVVSVVVSCCCCVVVVHDPDDD

Sequence (101 aa):
MSSLIAWILRAIPFGTIIMYGALGETLTEKSGNLNLGVPGIMYLGGFAGFASAYYYEKLSANPSAFVCVILALLCALIASALGGLIYAFLTITLRANQNVT

Secondary structure (DSSP, 8-state):
-HHHHHHHHHHHHHHHHHHHHHHHHHHHHHTT---TTHHHHHHHHHHHHHHHHHHHHHH-SS--HHHHHHHHHHHHHHHHHHHHHHHHIIIIIS-------